Protein AF-A0A925Z768-F1 (afdb_monomer_lite)

Structure (mmCIF, N/CA/C/O ba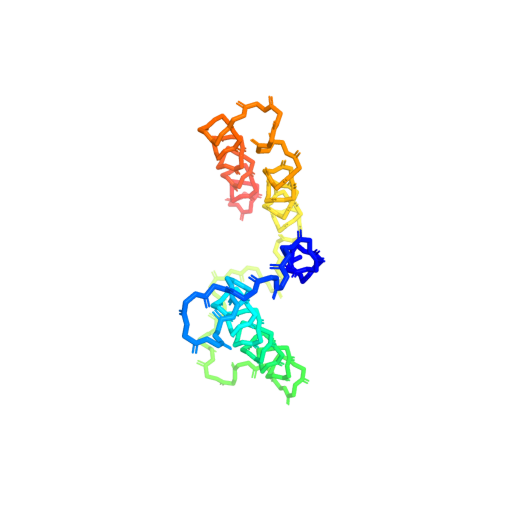ckbone):
data_AF-A0A925Z768-F1
#
_entry.id   AF-A0A925Z768-F1
#
loop_
_atom_site.group_PDB
_atom_site.id
_atom_site.type_symbol
_atom_site.label_atom_id
_atom_site.label_alt_id
_atom_site.label_comp_id
_atom_site.label_asym_id
_atom_site.label_entity_id
_atom_site.label_seq_id
_atom_site.pdbx_PDB_ins_code
_atom_site.Cartn_x
_atom_site.Cartn_y
_atom_site.Cartn_z
_atom_site.occupancy
_atom_site.B_iso_or_equiv
_atom_site.auth_seq_id
_atom_site.auth_comp_id
_atom_site.auth_asym_id
_atom_site.auth_atom_id
_atom_site.pdbx_PDB_model_num
ATOM 1 N N . MET A 1 1 ? 2.980 0.425 -8.654 1.00 48.88 1 MET A N 1
ATOM 2 C CA . MET A 1 1 ? 3.348 -0.981 -8.931 1.00 48.88 1 MET A CA 1
ATOM 3 C C . MET A 1 1 ? 3.537 -1.264 -10.428 1.00 48.88 1 MET A C 1
ATOM 5 O O . MET A 1 1 ? 4.529 -1.889 -10.754 1.00 48.88 1 MET A O 1
ATOM 9 N N . ALA A 1 2 ? 2.693 -0.768 -11.350 1.00 49.81 2 ALA A N 1
ATOM 10 C CA . ALA A 1 2 ? 2.847 -1.038 -12.796 1.00 49.81 2 ALA A CA 1
ATOM 11 C C . ALA A 1 2 ? 3.869 -0.145 -13.548 1.00 49.81 2 ALA A C 1
ATOM 13 O O . ALA A 1 2 ? 4.461 -0.576 -14.529 1.00 49.81 2 ALA A O 1
ATOM 14 N N . VAL A 1 3 ? 4.136 1.078 -13.071 1.00 54.16 3 VAL A N 1
ATOM 15 C CA . VAL A 1 3 ? 5.048 2.042 -13.737 1.00 54.16 3 VAL A CA 1
ATOM 16 C C . VAL A 1 3 ? 6.532 1.635 -13.649 1.00 54.16 3 VAL A C 1
ATOM 18 O O . VAL A 1 3 ? 7.352 2.081 -14.439 1.00 54.16 3 VAL A O 1
ATOM 21 N N . GLY A 1 4 ? 6.909 0.753 -12.717 1.00 54.38 4 GLY A N 1
ATOM 22 C CA . GLY A 1 4 ? 8.292 0.261 -12.622 1.00 54.38 4 GLY A CA 1
ATOM 23 C C . GLY A 1 4 ? 8.677 -0.680 -13.770 1.00 54.38 4 GLY A C 1
ATOM 24 O O . GLY A 1 4 ? 9.824 -0.685 -14.204 1.00 54.38 4 GLY A O 1
ATOM 25 N N . ALA A 1 5 ? 7.707 -1.425 -14.308 1.00 52.28 5 ALA A N 1
ATOM 26 C CA . ALA A 1 5 ? 7.922 -2.355 -15.417 1.00 52.28 5 ALA A CA 1
ATOM 27 C C . ALA A 1 5 ? 8.076 -1.646 -16.775 1.00 52.28 5 ALA A C 1
ATOM 29 O O . ALA A 1 5 ? 8.510 -2.257 -17.743 1.00 52.28 5 ALA A O 1
ATOM 30 N N . THR A 1 6 ? 7.751 -0.352 -16.868 1.00 56.44 6 THR A N 1
ATOM 31 C CA . THR A 1 6 ? 7.963 0.434 -18.094 1.00 56.44 6 THR A CA 1
ATOM 32 C C . THR A 1 6 ? 9.383 1.006 -18.195 1.00 56.44 6 THR A C 1
ATOM 34 O O . THR A 1 6 ? 9.697 1.651 -19.187 1.00 56.44 6 THR A O 1
ATOM 37 N N . GLN A 1 7 ? 10.229 0.821 -17.171 1.00 54.66 7 GLN A N 1
ATOM 38 C CA . GLN A 1 7 ? 11.593 1.376 -17.087 1.00 54.66 7 GLN A CA 1
ATOM 39 C C . GLN A 1 7 ? 12.703 0.347 -17.374 1.00 54.66 7 GLN A C 1
ATOM 41 O O . GLN A 1 7 ? 13.877 0.703 -17.421 1.00 54.66 7 GLN A O 1
ATOM 46 N N . ILE A 1 8 ? 12.366 -0.929 -17.559 1.00 51.34 8 ILE A N 1
ATOM 47 C CA . ILE A 1 8 ? 13.339 -1.977 -17.892 1.00 51.34 8 ILE A CA 1
ATOM 48 C C . ILE A 1 8 ? 13.384 -2.084 -19.424 1.00 51.34 8 ILE A C 1
ATOM 50 O O . ILE A 1 8 ? 12.345 -2.244 -20.065 1.00 51.34 8 ILE A O 1
ATOM 54 N N . SER A 1 9 ? 14.578 -1.981 -20.012 1.00 52.53 9 SER A N 1
ATOM 55 C CA . SER A 1 9 ? 14.773 -2.071 -21.466 1.00 52.53 9 SER A CA 1
ATOM 56 C C . SER A 1 9 ? 14.360 -3.451 -22.000 1.00 52.53 9 SER A C 1
ATOM 58 O O . SER A 1 9 ? 14.696 -4.476 -21.406 1.00 52.53 9 SER A O 1
ATOM 60 N N . SER A 1 10 ? 13.637 -3.483 -23.124 1.00 52.44 10 SER A N 1
ATOM 61 C CA . SER A 1 10 ? 13.234 -4.713 -23.832 1.00 52.44 10 SER A CA 1
ATOM 62 C C . SER A 1 10 ? 14.313 -5.253 -24.779 1.00 52.44 10 SER A C 1
ATOM 64 O O . SER A 1 10 ? 14.011 -6.126 -25.593 1.00 52.44 10 SER A O 1
ATOM 66 N N . ASP A 1 11 ? 15.555 -4.762 -24.690 1.00 51.31 11 ASP A N 1
ATOM 67 C CA . ASP A 1 11 ? 16.663 -5.329 -25.462 1.00 51.31 11 ASP A CA 1
ATOM 68 C C . ASP A 1 11 ? 16.831 -6.811 -25.107 1.00 51.31 11 ASP A C 1
ATOM 70 O O . ASP A 1 11 ? 16.982 -7.194 -23.944 1.00 51.31 11 ASP A O 1
ATOM 74 N N . ALA A 1 12 ? 16.686 -7.647 -26.132 1.00 54.06 12 ALA A N 1
ATOM 75 C CA . ALA A 1 12 ? 16.412 -9.068 -26.023 1.00 54.06 12 ALA A CA 1
ATOM 76 C C . ALA A 1 12 ? 17.466 -9.813 -25.183 1.00 54.06 12 ALA A C 1
ATOM 78 O O . ALA A 1 12 ? 18.591 -10.051 -25.620 1.00 54.06 12 ALA A O 1
ATOM 79 N N . GLY A 1 13 ? 17.070 -10.240 -23.981 1.00 51.22 13 GLY A N 1
ATOM 80 C CA . GLY A 1 13 ? 17.788 -11.240 -23.196 1.00 51.22 13 GLY A CA 1
ATOM 81 C C . GLY A 1 13 ? 17.530 -12.645 -23.750 1.00 51.22 13 GLY A C 1
ATOM 82 O O . GLY A 1 13 ? 16.408 -12.960 -24.145 1.00 51.22 13 GLY A O 1
ATOM 83 N N . TYR A 1 14 ? 18.588 -13.458 -23.810 1.00 50.12 14 TYR A N 1
ATOM 84 C CA . TYR A 1 14 ? 18.646 -14.856 -24.272 1.00 50.12 14 TYR A CA 1
ATOM 85 C C . TYR A 1 14 ? 17.302 -15.621 -24.181 1.00 50.12 14 TYR A C 1
ATOM 87 O O . TYR A 1 14 ? 16.841 -15.946 -23.090 1.00 50.12 14 TYR A O 1
ATOM 95 N N . GLY A 1 15 ? 16.694 -15.936 -25.337 1.00 57.91 15 GLY A N 1
ATOM 96 C CA . GLY A 1 15 ? 15.492 -16.783 -25.446 1.00 57.91 15 GLY A CA 1
ATOM 97 C C . GLY A 1 15 ? 14.209 -16.105 -25.950 1.00 57.91 15 GLY A C 1
ATOM 98 O O . GLY A 1 15 ? 13.177 -16.764 -26.022 1.00 57.91 15 GLY A O 1
ATOM 99 N N . GLY A 1 16 ? 14.241 -14.814 -26.308 1.00 57.59 16 GLY A N 1
ATOM 100 C CA . GLY A 1 16 ? 13.062 -14.085 -26.815 1.00 57.59 16 GLY A CA 1
ATOM 101 C C . GLY A 1 16 ? 12.097 -13.612 -25.720 1.00 57.59 16 GLY A C 1
ATOM 102 O O . GLY A 1 16 ? 11.062 -13.018 -26.016 1.00 57.59 16 GLY A O 1
ATOM 103 N N . VAL A 1 17 ? 12.454 -13.832 -24.454 1.00 59.72 17 VAL A N 1
ATOM 104 C CA . VAL A 1 17 ? 11.706 -13.385 -23.281 1.00 59.72 17 VAL A CA 1
ATOM 105 C C . VAL A 1 17 ? 12.515 -12.282 -22.604 1.00 59.72 17 VAL A C 1
ATOM 107 O O . VAL A 1 17 ? 13.548 -12.538 -21.991 1.00 59.72 17 VAL A O 1
ATOM 110 N N . GLY A 1 18 ? 12.067 -11.034 -22.747 1.00 66.44 18 GLY A N 1
ATOM 111 C CA . GLY A 1 18 ? 12.743 -9.886 -22.144 1.00 66.44 18 GLY A CA 1
ATOM 112 C C . GLY A 1 18 ? 12.761 -9.969 -20.606 1.00 66.44 18 GLY A C 1
ATOM 113 O O . GLY A 1 18 ? 11.823 -10.521 -20.023 1.00 66.44 18 GLY A O 1
ATOM 114 N N . PRO A 1 19 ? 13.754 -9.365 -19.920 1.00 67.38 19 PRO A N 1
ATOM 115 C CA . PRO A 1 19 ? 13.854 -9.330 -18.448 1.00 67.38 19 PRO A CA 1
ATOM 116 C C . PRO A 1 19 ? 12.587 -8.825 -17.726 1.00 67.38 19 PRO A C 1
ATOM 118 O O . PRO A 1 19 ? 12.381 -9.075 -16.541 1.00 67.38 19 PRO A O 1
ATOM 121 N N . ASN A 1 20 ? 11.717 -8.137 -18.464 1.00 66.88 20 ASN A N 1
ATOM 122 C CA . ASN A 1 20 ? 10.405 -7.648 -18.053 1.00 66.88 20 ASN A CA 1
ATOM 123 C C . ASN A 1 20 ? 9.302 -8.691 -17.895 1.00 66.88 20 ASN A C 1
ATOM 125 O O . ASN A 1 20 ? 8.278 -8.384 -17.287 1.00 66.88 20 ASN A O 1
ATOM 129 N N . PHE A 1 21 ? 9.464 -9.885 -18.460 1.00 75.81 21 PHE A N 1
ATOM 130 C CA . PHE A 1 21 ? 8.384 -10.863 -18.545 1.00 75.81 21 PHE A CA 1
ATOM 131 C C . PHE A 1 21 ? 7.886 -11.297 -17.168 1.00 75.81 21 PHE A C 1
ATOM 133 O O . PHE A 1 21 ? 6.696 -11.195 -16.879 1.00 75.81 21 PHE A O 1
ATOM 140 N N . VAL A 1 22 ? 8.803 -11.723 -16.295 1.00 77.56 22 VAL A N 1
ATOM 141 C CA . VAL A 1 22 ? 8.458 -12.188 -14.946 1.00 77.56 22 VAL A CA 1
ATOM 142 C C . VAL A 1 22 ? 7.776 -11.076 -14.128 1.00 77.56 22 VAL A C 1
ATOM 144 O O . VAL A 1 22 ? 6.689 -11.330 -13.607 1.00 77.56 22 VAL A O 1
ATOM 147 N N . PRO A 1 23 ? 8.310 -9.835 -14.061 1.00 78.44 23 PRO A N 1
ATOM 148 C CA . PRO A 1 23 ? 7.613 -8.716 -13.425 1.00 78.44 23 PRO A CA 1
ATOM 149 C C . PRO A 1 23 ? 6.195 -8.470 -13.959 1.00 78.44 23 PRO A C 1
ATOM 151 O O . PRO A 1 23 ? 5.275 -8.262 -13.168 1.00 78.44 23 PRO A O 1
ATOM 154 N N . TRP A 1 24 ? 5.998 -8.511 -15.280 1.00 76.75 24 TRP A N 1
ATOM 155 C CA . TRP A 1 24 ? 4.692 -8.275 -15.899 1.00 76.75 24 TRP A CA 1
ATOM 156 C C . TRP A 1 24 ? 3.681 -9.381 -15.606 1.00 76.75 24 TRP A C 1
ATOM 158 O O . TRP A 1 24 ? 2.533 -9.082 -15.281 1.00 76.75 24 TRP A O 1
ATOM 168 N N . VAL A 1 25 ? 4.100 -10.647 -15.666 1.00 84.44 25 VAL A N 1
ATOM 169 C CA . VAL A 1 25 ? 3.238 -11.790 -15.328 1.00 84.44 25 VAL A CA 1
ATOM 170 C C . VAL A 1 25 ? 2.762 -11.687 -13.881 1.00 84.44 25 VAL A C 1
ATOM 172 O O . VAL A 1 25 ? 1.567 -11.805 -13.617 1.00 84.44 25 VAL A O 1
ATOM 175 N N . VAL A 1 26 ? 3.676 -11.403 -12.949 1.00 85.31 26 VAL A N 1
ATOM 176 C CA . VAL A 1 26 ? 3.334 -11.23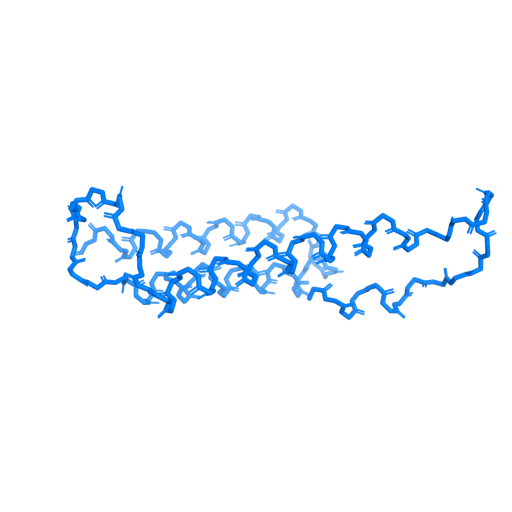2 -11.530 1.00 85.31 26 VAL A CA 1
ATOM 177 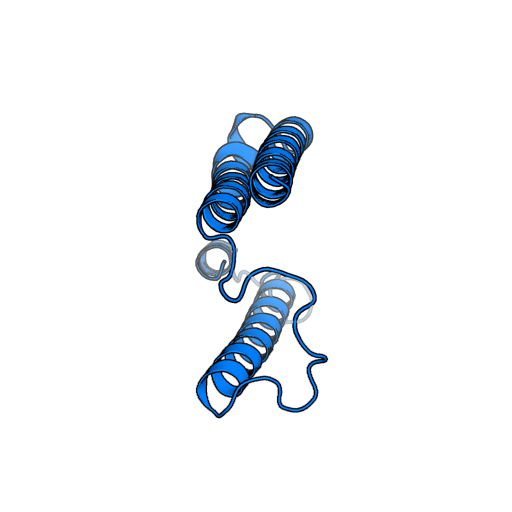C C . VAL A 1 26 ? 2.401 -10.036 -11.333 1.00 85.31 26 VAL A C 1
ATOM 179 O O . VAL A 1 26 ? 1.416 -10.145 -10.605 1.00 85.31 26 VAL A O 1
ATOM 182 N N . ALA A 1 27 ? 2.659 -8.911 -12.006 1.00 79.06 27 ALA A N 1
ATOM 183 C CA . ALA A 1 27 ? 1.805 -7.730 -11.925 1.00 79.06 27 ALA A CA 1
ATOM 184 C C . ALA A 1 27 ? 0.376 -8.006 -12.421 1.00 79.06 27 ALA A C 1
ATOM 186 O O . ALA A 1 27 ? -0.581 -7.604 -11.760 1.00 79.06 27 ALA A O 1
ATOM 187 N N . ILE A 1 28 ? 0.222 -8.719 -13.543 1.00 85.69 28 ILE A N 1
ATOM 188 C CA . ILE A 1 28 ? -1.090 -9.114 -14.077 1.00 85.69 28 ILE A CA 1
ATOM 189 C C . ILE A 1 28 ? -1.789 -10.073 -13.114 1.00 85.69 28 ILE A C 1
ATOM 191 O O . ILE A 1 28 ? -2.947 -9.845 -12.777 1.00 85.69 28 ILE A O 1
ATOM 195 N N . ALA A 1 29 ? -1.098 -11.108 -12.631 1.00 89.19 29 ALA A N 1
ATOM 196 C CA . ALA A 1 29 ? -1.679 -12.089 -11.716 1.00 89.19 29 ALA A CA 1
ATOM 197 C C . ALA A 1 29 ? -2.186 -11.436 -10.418 1.00 89.19 29 ALA A C 1
ATOM 199 O O . ALA A 1 29 ? -3.314 -11.690 -9.994 1.00 89.19 29 ALA A O 1
ATOM 200 N N . LEU A 1 30 ? -1.391 -10.539 -9.823 1.00 88.00 30 LEU A N 1
ATOM 201 C CA . LEU A 1 30 ? -1.801 -9.768 -8.647 1.00 88.00 30 LEU A CA 1
ATOM 202 C C . LEU A 1 30 ? -2.942 -8.794 -8.964 1.00 88.00 30 LEU A C 1
ATOM 204 O O . LEU A 1 30 ? -3.836 -8.629 -8.139 1.00 88.00 30 LEU A O 1
ATOM 208 N N . GLY A 1 31 ? -2.943 -8.181 -10.151 1.00 88.88 31 GLY A N 1
ATOM 209 C CA . GLY A 1 31 ? -4.031 -7.319 -10.613 1.00 88.88 31 GLY A CA 1
ATOM 210 C C . GLY A 1 31 ? -5.359 -8.067 -10.756 1.00 88.88 31 GLY A C 1
ATOM 211 O O . GLY A 1 31 ? -6.385 -7.580 -10.289 1.00 88.88 31 GLY A O 1
ATOM 212 N N . VAL A 1 32 ? -5.336 -9.273 -11.332 1.00 91.31 32 VAL A N 1
ATOM 213 C CA . VAL A 1 32 ? -6.517 -10.142 -11.464 1.00 91.31 32 VAL A CA 1
ATOM 214 C C . VAL A 1 32 ? -7.018 -10.589 -10.092 1.00 91.31 32 VAL A C 1
ATOM 216 O O . VAL A 1 32 ? -8.206 -10.464 -9.810 1.00 91.31 32 VAL A O 1
ATOM 219 N N . CYS A 1 33 ? -6.121 -11.051 -9.217 1.00 90.31 33 CYS A N 1
ATOM 220 C CA . CYS A 1 33 ? -6.477 -11.472 -7.862 1.00 90.31 33 CYS A CA 1
ATOM 221 C C . CYS A 1 33 ? -7.084 -10.315 -7.048 1.00 90.31 33 CYS A C 1
ATOM 223 O O . CYS A 1 33 ? -8.157 -10.456 -6.467 1.00 90.31 33 CYS A O 1
ATOM 225 N N . GLY A 1 34 ? -6.452 -9.137 -7.074 1.00 86.31 34 GLY A N 1
ATOM 226 C CA . GLY A 1 34 ? -6.974 -7.937 -6.419 1.00 86.31 34 GLY A CA 1
ATOM 227 C C . GLY A 1 34 ? -8.323 -7.490 -6.986 1.00 86.31 34 GLY A C 1
ATOM 228 O O . GLY A 1 34 ? -9.218 -7.136 -6.225 1.00 86.31 34 GLY A O 1
ATOM 229 N N . GLY A 1 35 ? -8.501 -7.558 -8.308 1.00 89.62 35 GLY A N 1
ATOM 230 C CA . GLY A 1 35 ? -9.778 -7.270 -8.960 1.00 89.62 35 GLY A CA 1
ATOM 231 C C . GLY A 1 35 ? -10.889 -8.226 -8.525 1.00 89.62 35 GLY A C 1
ATOM 232 O O . GLY A 1 35 ? -11.995 -7.774 -8.241 1.00 89.62 35 GLY A O 1
ATOM 233 N N . PHE A 1 36 ? -10.586 -9.521 -8.402 1.00 87.19 36 PHE A N 1
ATOM 234 C CA . PHE A 1 36 ? -11.535 -10.518 -7.906 1.00 87.19 36 PHE A CA 1
ATOM 235 C C . PHE A 1 36 ? -11.934 -10.253 -6.447 1.00 87.19 36 PHE A C 1
ATOM 237 O O . PHE A 1 36 ? -13.114 -10.310 -6.124 1.00 87.19 36 PHE A O 1
ATOM 244 N N . LEU A 1 37 ? -10.981 -9.872 -5.586 1.00 84.25 37 LEU A N 1
ATOM 245 C CA . LEU A 1 37 ? -11.263 -9.501 -4.193 1.00 84.25 37 LEU A CA 1
ATOM 246 C C . LEU A 1 37 ? -12.163 -8.262 -4.081 1.00 84.25 37 LEU A C 1
ATOM 248 O O . LEU A 1 37 ? -13.072 -8.237 -3.256 1.00 84.25 37 LEU A O 1
ATOM 252 N N . VAL A 1 38 ? -11.929 -7.240 -4.911 1.00 85.38 38 VAL A N 1
ATOM 253 C CA . VAL A 1 38 ? -12.782 -6.039 -4.961 1.00 85.38 38 VAL A CA 1
ATOM 254 C C . VAL A 1 38 ? -14.166 -6.377 -5.503 1.00 85.38 38 VAL A C 1
ATOM 256 O O . VAL A 1 38 ? -15.164 -5.875 -4.995 1.00 85.38 38 VAL A O 1
ATOM 259 N N . TRP A 1 39 ? -14.238 -7.229 -6.527 1.00 85.12 39 TRP A N 1
ATOM 260 C CA . TRP A 1 39 ? -15.511 -7.688 -7.066 1.00 85.12 39 TRP A CA 1
ATOM 261 C C . TRP A 1 39 ? -16.321 -8.408 -5.989 1.00 85.12 39 TRP A C 1
ATOM 263 O O . TRP A 1 39 ? -17.428 -7.965 -5.712 1.00 85.12 39 TRP A O 1
ATOM 273 N N . GLU A 1 40 ? -15.729 -9.390 -5.303 1.00 83.31 40 GLU A N 1
ATOM 274 C CA . GLU A 1 40 ? -16.358 -10.132 -4.202 1.00 83.31 40 GLU A CA 1
ATOM 275 C C . GLU A 1 40 ? -16.812 -9.204 -3.059 1.00 83.31 40 GLU A C 1
ATOM 277 O O . GLU A 1 40 ? -17.916 -9.345 -2.522 1.00 83.31 40 GLU A O 1
ATOM 282 N N . SER A 1 41 ? -15.999 -8.195 -2.714 1.00 79.94 41 SER A N 1
ATOM 283 C CA . SER A 1 41 ? -16.367 -7.223 -1.678 1.00 79.94 41 SER A CA 1
ATOM 284 C C . SER A 1 41 ? -17.566 -6.359 -2.080 1.00 79.94 41 SER A C 1
ATOM 286 O O . SER A 1 41 ? -18.329 -5.948 -1.211 1.00 79.94 41 SER A O 1
ATOM 288 N N . LEU A 1 42 ? -17.726 -6.053 -3.372 1.00 79.38 42 LEU A N 1
ATOM 289 C CA . LEU A 1 42 ? -18.832 -5.248 -3.898 1.00 79.38 42 LEU A CA 1
ATOM 290 C C . LEU A 1 42 ? -20.090 -6.082 -4.183 1.00 79.38 42 LEU A C 1
ATOM 292 O O . LEU A 1 42 ? -21.197 -5.566 -4.052 1.00 79.38 42 LEU A O 1
ATOM 296 N N . SER A 1 43 ? -19.945 -7.348 -4.582 1.00 78.38 43 SER A N 1
ATOM 297 C CA . SER A 1 43 ? -21.057 -8.208 -5.008 1.00 78.38 43 SER A CA 1
ATOM 298 C C . SER A 1 43 ? -21.836 -8.854 -3.862 1.00 78.38 43 SER A C 1
ATOM 300 O O . SER A 1 43 ? -22.888 -9.445 -4.106 1.00 78.38 43 SER A O 1
ATOM 302 N N . GLY A 1 44 ? -21.379 -8.730 -2.618 1.00 66.88 44 GLY A N 1
ATOM 303 C CA . GLY A 1 44 ? -22.155 -9.210 -1.473 1.00 66.88 44 GLY A CA 1
ATOM 304 C C . GLY A 1 44 ? -21.383 -9.397 -0.177 1.00 66.88 44 GLY A C 1
ATOM 305 O O . GLY A 1 44 ? -22.014 -9.716 0.827 1.00 66.88 44 GLY A O 1
ATOM 306 N N . GLY A 1 45 ? -20.062 -9.188 -0.183 1.00 64.94 45 GLY A N 1
ATOM 307 C CA . GLY A 1 45 ? -19.219 -9.448 0.978 1.00 64.94 45 GLY A CA 1
ATOM 308 C C . GLY A 1 45 ? -19.070 -10.948 1.217 1.00 64.94 45 GLY A C 1
ATOM 309 O O . GLY A 1 45 ? -19.922 -11.742 0.830 1.00 64.94 45 GLY A O 1
ATOM 310 N N . PHE A 1 46 ? -17.959 -11.347 1.824 1.00 61.53 46 PHE A N 1
ATOM 311 C CA . PHE A 1 46 ? -17.629 -12.742 2.089 1.00 61.53 46 PHE A CA 1
ATOM 312 C C . PHE A 1 46 ? -18.724 -13.428 2.927 1.00 61.53 46 PHE A C 1
ATOM 314 O O . PHE A 1 46 ? -18.714 -13.385 4.153 1.00 61.53 46 PHE A O 1
ATOM 321 N N . ARG A 1 47 ? -19.686 -14.061 2.253 1.00 58.47 47 ARG A N 1
ATOM 322 C CA . ARG A 1 47 ? -20.910 -14.626 2.851 1.00 58.47 47 ARG A CA 1
ATOM 323 C C . ARG A 1 47 ? -20.663 -15.763 3.847 1.00 58.47 47 ARG A C 1
ATOM 325 O O . ARG A 1 47 ? -21.569 -16.102 4.593 1.00 58.47 47 ARG A O 1
ATOM 332 N N . GLU A 1 48 ? -19.451 -16.310 3.852 1.00 61.84 48 GLU A N 1
ATOM 333 C CA . GLU A 1 48 ? -18.940 -17.335 4.774 1.00 61.84 48 GLU A CA 1
ATOM 334 C C . GLU A 1 48 ? -17.875 -16.756 5.732 1.00 61.84 48 GLU A C 1
ATOM 336 O O . GLU A 1 48 ? -16.984 -17.466 6.192 1.00 61.84 48 GLU A O 1
ATOM 341 N N . MET A 1 49 ? -17.882 -15.442 5.990 1.00 60.16 49 MET A N 1
ATOM 342 C CA . MET A 1 49 ? -17.073 -14.875 7.068 1.00 60.16 49 MET A CA 1
ATOM 343 C C . MET A 1 49 ? -17.799 -15.038 8.395 1.00 60.16 49 MET A C 1
ATOM 345 O O . MET A 1 49 ? -18.931 -14.587 8.554 1.00 60.16 49 MET A O 1
ATOM 349 N N . GLU A 1 50 ? -17.103 -15.662 9.342 1.00 59.88 50 GLU A N 1
ATOM 350 C CA . GLU A 1 50 ? -17.466 -15.667 10.754 1.00 59.88 50 GLU A CA 1
ATOM 351 C C . GLU A 1 50 ? -17.750 -14.236 11.231 1.00 59.88 50 GLU A C 1
ATOM 353 O O . GLU A 1 50 ? -17.124 -13.273 10.768 1.00 59.88 50 GLU A O 1
ATOM 358 N N . GLU A 1 51 ? -18.686 -14.102 12.167 1.00 59.50 51 GLU A N 1
ATOM 359 C CA . GLU A 1 51 ? -19.067 -12.812 12.729 1.00 59.50 51 GLU A CA 1
ATOM 360 C C . GLU A 1 51 ? -17.812 -12.077 13.245 1.00 59.50 51 GLU A C 1
ATOM 362 O O . GLU A 1 51 ? -17.022 -12.669 13.994 1.00 59.50 51 GLU A O 1
ATOM 367 N N . PRO A 1 52 ? -17.565 -10.818 12.825 1.00 62.44 52 PRO A N 1
ATOM 368 C CA . PRO A 1 52 ? -16.350 -10.114 13.200 1.00 62.44 52 PRO A CA 1
ATOM 369 C C . PRO A 1 52 ? -16.246 -10.039 14.725 1.00 62.44 52 PRO A C 1
ATOM 371 O O . PRO A 1 52 ? -17.109 -9.473 15.388 1.00 62.44 52 PRO A O 1
ATOM 374 N N . SER A 1 53 ? -15.162 -10.563 15.295 1.00 61.97 53 SER A N 1
ATOM 375 C CA . SER A 1 53 ? -14.905 -10.531 16.742 1.00 61.97 53 SER A CA 1
ATOM 376 C C . SER A 1 53 ? -14.463 -9.151 17.267 1.00 61.97 53 SER A C 1
ATOM 378 O O . SER A 1 53 ? -13.975 -9.045 18.392 1.00 61.97 53 SER A O 1
ATOM 380 N N . GLY A 1 54 ? -14.620 -8.093 16.463 1.00 63.09 54 GLY A N 1
ATOM 381 C CA . GLY A 1 54 ? -14.194 -6.720 16.746 1.00 63.09 54 GLY A CA 1
ATOM 382 C C . GLY A 1 54 ? -15.239 -5.676 16.339 1.00 63.09 54 GLY A C 1
ATOM 383 O O . GLY A 1 54 ? -16.379 -6.015 16.033 1.00 63.09 54 GLY A O 1
ATOM 384 N N . ASP A 1 55 ? -14.850 -4.397 16.352 1.00 58.81 55 ASP A N 1
ATOM 385 C CA . ASP A 1 55 ? -15.739 -3.270 16.033 1.00 58.81 55 ASP A CA 1
ATOM 386 C C . ASP A 1 55 ? -16.418 -3.414 14.649 1.00 58.81 55 ASP A C 1
ATOM 388 O O . ASP A 1 55 ? -15.796 -3.908 13.702 1.00 58.81 55 ASP A O 1
ATOM 392 N N . PRO A 1 56 ? -17.658 -2.909 14.475 1.00 58.53 56 PRO A N 1
ATOM 393 C CA . PRO A 1 56 ? -18.428 -3.025 13.230 1.00 58.53 56 PRO A CA 1
ATOM 394 C C . PRO A 1 56 ? -17.815 -2.274 12.032 1.00 58.53 56 PRO A C 1
ATOM 396 O O . PRO A 1 56 ? -18.324 -2.361 10.913 1.00 58.53 56 PRO A O 1
ATOM 399 N N . HIS A 1 57 ? -16.715 -1.542 12.237 1.00 60.62 57 HIS A N 1
ATOM 400 C CA . HIS A 1 57 ? -15.990 -0.824 11.197 1.00 60.62 57 HIS A CA 1
ATOM 401 C C . HIS A 1 57 ? -14.485 -1.091 11.270 1.00 60.62 57 HIS A C 1
ATOM 403 O O . HIS A 1 57 ? -13.891 -1.153 12.343 1.00 60.62 57 HIS A O 1
ATOM 409 N N . GLY A 1 58 ? -13.843 -1.174 10.101 1.00 63.12 58 GLY A N 1
ATOM 410 C CA . GLY A 1 58 ? -12.388 -1.255 10.012 1.00 63.12 58 GLY A CA 1
ATOM 411 C C . GLY A 1 58 ? -11.712 -0.015 10.607 1.00 63.12 58 GLY A C 1
ATOM 412 O O . GLY A 1 58 ? -12.155 1.116 10.396 1.00 63.12 58 GLY A O 1
ATOM 413 N N . TYR A 1 59 ? -10.608 -0.215 11.327 1.00 70.94 59 TYR A N 1
ATOM 414 C CA . TYR A 1 59 ? -9.850 0.872 11.944 1.00 70.94 59 TYR A CA 1
ATOM 415 C C . TYR A 1 59 ? -9.046 1.665 10.892 1.00 70.94 59 TYR A C 1
ATOM 417 O O . TYR A 1 59 ? -7.870 1.404 10.616 1.00 70.94 59 TYR A O 1
ATOM 425 N N . TRP A 1 60 ? -9.702 2.663 10.293 1.00 75.75 60 TRP A N 1
ATOM 426 C CA . TRP A 1 60 ? -9.155 3.554 9.261 1.00 75.75 60 TRP A CA 1
ATOM 427 C C . TRP A 1 60 ? -7.822 4.235 9.617 1.00 75.75 6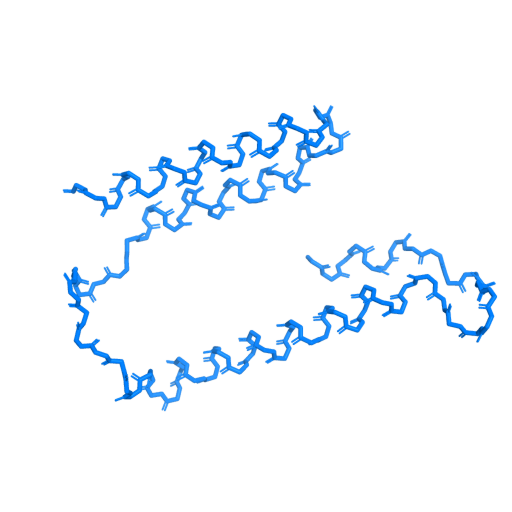0 TRP A C 1
ATOM 429 O O . TRP A 1 60 ? -6.957 4.317 8.740 1.00 75.75 60 TRP A O 1
ATOM 439 N N . PRO A 1 61 ? -7.584 4.699 10.863 1.00 77.06 61 PRO A N 1
ATOM 440 C CA . PRO A 1 61 ? -6.312 5.333 11.208 1.00 77.06 61 PRO A CA 1
ATOM 441 C C . PRO A 1 61 ? -5.129 4.358 11.127 1.00 77.06 61 PRO A C 1
ATOM 443 O O . PRO A 1 61 ? -4.053 4.720 10.652 1.00 77.06 61 PRO A O 1
ATOM 446 N N . GLY A 1 62 ? -5.326 3.103 11.541 1.00 76.50 62 GLY A N 1
ATOM 447 C CA . GLY A 1 62 ? -4.302 2.057 11.470 1.00 76.50 62 GLY A CA 1
ATOM 448 C C . GLY A 1 62 ? -4.029 1.637 10.032 1.00 76.50 62 GLY A C 1
ATOM 449 O O . GLY A 1 62 ? -2.868 1.530 9.639 1.00 76.50 62 GLY A O 1
ATOM 450 N N . PHE A 1 63 ? -5.082 1.523 9.216 1.00 78.69 63 PHE A N 1
ATOM 451 C CA . PHE A 1 63 ? -4.948 1.322 7.772 1.00 78.69 63 PHE A CA 1
ATOM 452 C C . PHE A 1 63 ? -4.128 2.445 7.112 1.00 78.69 63 PHE A C 1
ATOM 454 O O . PHE A 1 63 ? -3.233 2.176 6.304 1.00 78.69 63 PHE A O 1
ATOM 461 N N . GLY A 1 64 ? -4.370 3.699 7.509 1.00 82.81 64 GLY A N 1
ATOM 462 C CA . GLY A 1 64 ? -3.596 4.859 7.067 1.00 82.81 64 GLY A CA 1
ATOM 463 C C . GLY A 1 64 ? -2.109 4.755 7.419 1.00 82.81 64 GLY A C 1
ATOM 464 O O . GLY A 1 64 ? -1.263 4.929 6.543 1.00 82.81 64 GLY A O 1
ATOM 465 N N . TRP A 1 65 ? -1.773 4.408 8.667 1.00 78.50 65 TRP A N 1
ATOM 466 C CA . TRP A 1 65 ? -0.380 4.262 9.118 1.00 78.50 65 TRP A CA 1
ATOM 467 C C . TRP A 1 65 ? 0.379 3.136 8.410 1.00 78.50 65 TRP A C 1
ATOM 469 O O . TRP A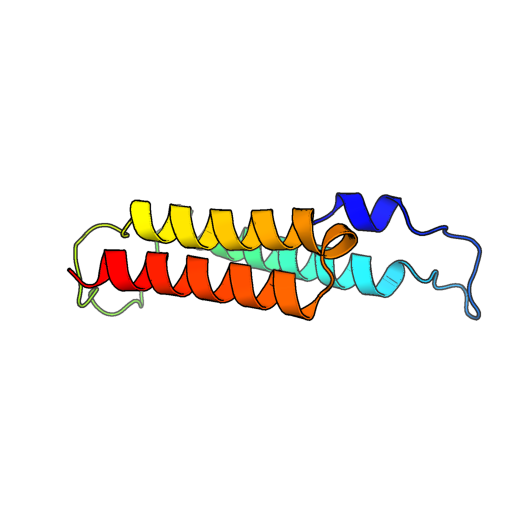 1 65 ? 1.534 3.328 8.021 1.00 78.50 65 TRP A O 1
ATOM 479 N N . VAL A 1 66 ? -0.263 1.984 8.205 1.00 80.50 66 VAL A N 1
ATOM 480 C CA . VAL A 1 66 ? 0.341 0.844 7.495 1.00 80.50 66 VAL A CA 1
ATOM 481 C C . VAL A 1 66 ? 0.593 1.204 6.029 1.00 80.50 66 VAL A C 1
ATOM 483 O O . VAL A 1 66 ? 1.703 1.016 5.524 1.00 80.50 66 VAL A O 1
ATOM 486 N N . THR A 1 67 ? -0.400 1.795 5.358 1.00 84.00 67 THR A N 1
ATOM 487 C CA . THR A 1 67 ? -0.284 2.206 3.950 1.00 84.00 67 THR A CA 1
ATOM 488 C C . THR A 1 67 ? 0.789 3.280 3.773 1.00 84.00 67 THR A C 1
ATOM 490 O O . THR A 1 67 ? 1.621 3.185 2.868 1.00 84.00 67 THR A O 1
ATOM 493 N N . ALA A 1 68 ? 0.832 4.267 4.673 1.00 83.19 68 ALA A N 1
ATOM 494 C CA . ALA A 1 68 ? 1.863 5.298 4.682 1.00 83.19 68 ALA A CA 1
ATOM 495 C C . ALA A 1 68 ? 3.267 4.702 4.863 1.00 83.19 68 ALA A C 1
ATOM 497 O O . ALA A 1 68 ? 4.184 5.091 4.143 1.00 83.19 68 ALA A O 1
ATOM 498 N N . GLY A 1 69 ? 3.437 3.723 5.760 1.00 80.75 69 GLY A N 1
ATOM 499 C CA . GLY A 1 69 ? 4.706 3.016 5.940 1.00 80.75 69 GLY A CA 1
ATOM 500 C C . GLY A 1 69 ? 5.174 2.300 4.674 1.00 80.75 69 GLY A C 1
ATOM 501 O O . GLY A 1 69 ? 6.341 2.416 4.300 1.00 80.75 69 GLY A O 1
ATOM 502 N N . MET A 1 70 ? 4.258 1.635 3.967 1.00 83.06 70 MET A N 1
ATOM 503 C CA . MET A 1 70 ? 4.568 0.910 2.732 1.00 83.06 70 MET A CA 1
ATOM 504 C C . MET A 1 70 ? 4.945 1.851 1.577 1.00 83.06 70 MET A C 1
ATOM 506 O O . MET A 1 70 ? 5.909 1.590 0.852 1.00 83.06 70 MET A O 1
ATOM 510 N N . LEU A 1 71 ? 4.238 2.978 1.431 1.00 85.56 71 LEU A N 1
ATOM 511 C CA . LEU A 1 71 ? 4.561 4.013 0.441 1.00 85.56 71 LEU A CA 1
ATOM 512 C C . LEU A 1 71 ? 5.891 4.706 0.754 1.00 85.56 71 LEU A C 1
ATOM 514 O O . LEU A 1 71 ? 6.702 4.925 -0.146 1.00 85.56 71 LEU A O 1
ATOM 518 N N . LEU A 1 72 ? 6.140 5.008 2.031 1.00 83.06 72 LEU A N 1
ATOM 519 C CA . LEU A 1 72 ? 7.390 5.617 2.469 1.00 83.06 72 LEU A CA 1
ATOM 520 C C . LEU A 1 72 ? 8.572 4.673 2.229 1.00 83.06 72 LEU A C 1
ATOM 522 O O . LEU A 1 72 ? 9.605 5.117 1.740 1.00 83.06 72 LEU A O 1
ATOM 526 N N . ASN A 1 73 ? 8.405 3.374 2.488 1.00 82.38 73 ASN A N 1
ATOM 527 C CA . ASN A 1 73 ? 9.402 2.356 2.163 1.00 82.38 73 ASN A CA 1
ATOM 528 C C . ASN A 1 73 ? 9.736 2.349 0.666 1.00 82.38 73 ASN A C 1
ATOM 530 O O . ASN A 1 73 ? 10.897 2.458 0.283 1.00 82.38 73 ASN A O 1
ATOM 534 N N . ALA A 1 74 ? 8.714 2.315 -0.193 1.00 82.75 74 ALA A N 1
ATOM 535 C CA . ALA A 1 74 ? 8.908 2.359 -1.640 1.00 82.75 74 ALA A CA 1
ATOM 536 C C . ALA A 1 74 ? 9.642 3.633 -2.108 1.00 82.75 74 ALA A C 1
ATOM 538 O O . ALA A 1 74 ? 10.445 3.568 -3.035 1.00 82.75 74 ALA A O 1
ATOM 539 N N . ALA A 1 75 ? 9.405 4.777 -1.459 1.00 79.62 75 ALA A N 1
ATOM 540 C CA . ALA A 1 75 ? 10.059 6.042 -1.791 1.00 79.62 75 ALA A CA 1
ATOM 541 C C . ALA A 1 75 ? 11.499 6.157 -1.252 1.00 79.62 75 ALA A C 1
ATOM 543 O O . ALA A 1 75 ? 12.349 6.781 -1.886 1.00 79.62 75 ALA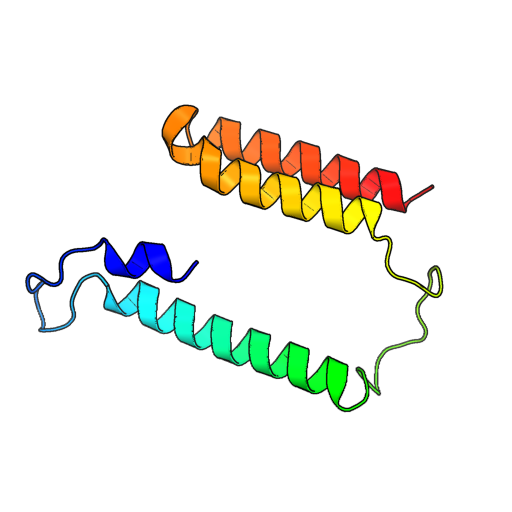 A O 1
ATOM 544 N N . LEU A 1 76 ? 11.780 5.592 -0.073 1.00 79.19 76 LEU A N 1
ATOM 545 C CA . LEU A 1 76 ? 13.062 5.759 0.624 1.00 79.19 76 LEU A CA 1
ATOM 546 C C . LEU A 1 76 ? 14.085 4.666 0.306 1.00 79.19 76 LEU A C 1
ATOM 548 O O . LEU A 1 76 ? 15.275 4.876 0.554 1.00 79.19 76 LEU A O 1
ATOM 552 N N . ILE A 1 77 ? 13.661 3.532 -0.255 1.00 83.31 77 ILE A N 1
ATOM 553 C CA . ILE A 1 77 ? 14.528 2.373 -0.507 1.00 83.31 77 ILE A CA 1
ATOM 554 C C . ILE A 1 77 ? 15.784 2.717 -1.326 1.00 83.31 77 ILE A C 1
ATOM 556 O O . ILE A 1 77 ? 16.862 2.208 -1.028 1.00 83.31 77 ILE A O 1
ATOM 560 N N . THR A 1 78 ? 15.686 3.637 -2.292 1.00 81.38 78 THR A N 1
ATOM 561 C CA . THR A 1 78 ? 16.815 4.080 -3.132 1.00 81.38 78 THR A CA 1
ATOM 562 C C . THR A 1 78 ? 17.725 5.109 -2.455 1.00 81.38 78 THR A C 1
ATOM 564 O O . THR A 1 78 ? 18.831 5.345 -2.934 1.00 81.38 78 THR A O 1
ATOM 567 N N . ARG A 1 79 ? 17.284 5.732 -1.352 1.00 82.25 79 ARG A N 1
ATOM 568 C CA . ARG A 1 79 ? 17.991 6.833 -0.670 1.00 82.25 79 ARG A CA 1
ATOM 569 C C . ARG A 1 79 ? 18.734 6.386 0.583 1.00 82.25 79 ARG A C 1
ATOM 571 O O . ARG A 1 79 ? 19.868 6.798 0.784 1.00 82.25 79 ARG A O 1
ATOM 578 N N . ILE A 1 80 ? 18.097 5.571 1.423 1.00 81.88 80 ILE A N 1
ATOM 579 C CA . ILE A 1 80 ? 18.646 5.151 2.729 1.00 81.88 80 ILE A CA 1
ATOM 580 C C . ILE A 1 80 ? 19.004 3.659 2.788 1.00 81.88 80 ILE A C 1
ATOM 582 O O . ILE A 1 80 ? 19.495 3.181 3.806 1.00 81.88 80 ILE A O 1
ATOM 586 N N . GLY A 1 81 ? 18.776 2.923 1.699 1.00 82.06 81 GLY A N 1
ATOM 587 C CA . GLY A 1 81 ? 19.054 1.494 1.606 1.00 82.06 81 GLY A CA 1
ATOM 588 C C . GLY A 1 81 ? 17.938 0.606 2.164 1.00 82.06 81 GLY A C 1
ATOM 589 O O . GLY A 1 81 ? 17.108 1.019 2.978 1.00 82.06 81 GLY A O 1
ATOM 590 N N . PHE A 1 82 ? 17.938 -0.649 1.708 1.00 82.81 82 PHE A N 1
ATOM 591 C CA . PHE A 1 82 ? 16.880 -1.633 1.959 1.00 82.81 82 PHE A CA 1
ATOM 592 C C . PHE A 1 82 ? 16.585 -1.849 3.450 1.00 82.81 82 PHE A C 1
ATOM 594 O O . PHE A 1 82 ? 15.438 -1.743 3.874 1.00 82.81 82 PHE A O 1
ATOM 601 N N . ILE A 1 83 ? 17.622 -2.090 4.260 1.00 87.00 83 ILE A N 1
ATOM 602 C CA . ILE A 1 83 ? 17.470 -2.464 5.676 1.00 87.00 83 ILE A CA 1
ATOM 603 C C . ILE A 1 83 ? 16.799 -1.342 6.479 1.00 87.00 83 ILE A C 1
ATOM 605 O O . ILE A 1 83 ? 15.847 -1.592 7.224 1.00 87.00 83 ILE A O 1
ATOM 609 N N . LEU A 1 84 ? 17.259 -0.098 6.311 1.00 83.75 84 LEU A N 1
ATOM 610 C CA . LEU A 1 84 ? 16.712 1.049 7.042 1.00 83.75 84 LEU A CA 1
ATOM 611 C C . LEU A 1 84 ? 15.289 1.375 6.586 1.00 83.75 84 LEU A C 1
ATOM 613 O O . LEU A 1 84 ? 14.428 1.668 7.415 1.00 83.75 84 LEU A O 1
ATOM 617 N N . SER A 1 85 ? 15.022 1.261 5.284 1.00 82.50 85 SER A N 1
ATOM 618 C CA . SER A 1 85 ? 13.689 1.468 4.722 1.00 82.50 85 SER A CA 1
ATOM 619 C C . SER A 1 85 ? 12.676 0.452 5.269 1.00 82.50 85 SER A C 1
ATOM 621 O O . SER A 1 85 ? 11.643 0.847 5.816 1.00 82.50 85 SER A O 1
ATOM 623 N N . CYS A 1 86 ? 13.016 -0.843 5.251 1.00 84.44 86 CYS A N 1
ATOM 624 C CA . CYS A 1 86 ? 12.149 -1.900 5.774 1.00 84.44 86 CYS A CA 1
ATOM 625 C C . CYS A 1 86 ? 11.924 -1.776 7.283 1.00 84.44 86 CYS A C 1
ATOM 627 O O . CYS A 1 86 ? 10.803 -1.975 7.753 1.00 84.44 86 CYS A O 1
ATOM 629 N N . THR A 1 87 ? 12.958 -1.398 8.040 1.00 87.00 87 THR A N 1
ATOM 630 C CA . THR A 1 87 ? 12.828 -1.147 9.483 1.00 87.00 87 THR A CA 1
ATOM 631 C C . THR A 1 87 ? 11.826 -0.023 9.753 1.00 87.00 87 THR A C 1
ATOM 633 O O . THR A 1 87 ? 10.951 -0.165 10.607 1.00 87.00 87 THR A O 1
ATOM 636 N N . LEU A 1 88 ? 11.893 1.073 8.991 1.00 82.38 88 LEU A N 1
ATOM 637 C CA . LEU A 1 88 ? 10.954 2.188 9.118 1.00 82.38 88 LEU A CA 1
ATOM 638 C C . LEU A 1 88 ? 9.520 1.768 8.758 1.00 82.38 88 LEU A C 1
ATOM 640 O O . LEU A 1 88 ? 8.585 2.088 9.491 1.00 82.38 88 LEU A O 1
ATOM 644 N N . CYS A 1 89 ? 9.354 1.004 7.673 1.00 82.75 89 CYS A N 1
ATOM 645 C CA . CYS A 1 89 ? 8.070 0.422 7.277 1.00 82.75 89 CYS A CA 1
ATOM 646 C C . CYS A 1 89 ? 7.456 -0.413 8.404 1.00 82.75 89 CYS A C 1
ATOM 648 O O . CYS A 1 89 ? 6.281 -0.254 8.731 1.00 82.75 89 CYS A O 1
ATOM 650 N N . PHE A 1 90 ? 8.264 -1.287 9.008 1.00 84.69 90 PHE A N 1
ATOM 651 C CA . PHE A 1 90 ? 7.838 -2.174 10.082 1.00 84.69 90 PHE A CA 1
ATOM 652 C C . PHE A 1 90 ? 7.398 -1.388 11.319 1.00 84.69 90 PHE A C 1
ATOM 654 O O . PHE A 1 90 ? 6.322 -1.640 11.856 1.00 84.69 90 PHE A O 1
ATOM 661 N N . VAL A 1 91 ? 8.177 -0.386 11.742 1.00 86.69 91 VAL A N 1
ATOM 662 C CA . VAL A 1 91 ? 7.825 0.463 12.891 1.00 86.69 91 VAL A CA 1
ATOM 663 C C . VAL A 1 91 ? 6.504 1.196 12.651 1.00 86.69 91 VAL A C 1
ATOM 665 O O . VAL A 1 91 ? 5.651 1.228 13.539 1.00 86.69 91 VAL A O 1
ATOM 668 N N . LEU A 1 92 ? 6.301 1.756 11.456 1.00 82.50 92 LEU A N 1
ATOM 669 C CA . LEU A 1 92 ? 5.058 2.443 11.098 1.00 82.50 92 LEU A CA 1
ATOM 670 C C . LEU A 1 92 ? 3.861 1.484 11.052 1.00 82.50 92 LEU A C 1
ATOM 672 O O . LEU A 1 92 ? 2.795 1.825 11.563 1.00 82.50 92 LEU A O 1
ATOM 676 N N . ALA A 1 93 ? 4.052 0.269 10.535 1.00 83.06 93 ALA A N 1
ATOM 677 C CA . ALA A 1 93 ? 3.019 -0.759 10.532 1.00 83.06 93 ALA A CA 1
ATOM 678 C C . ALA A 1 93 ? 2.631 -1.176 11.960 1.00 83.06 93 ALA A C 1
ATOM 680 O O . ALA A 1 93 ? 1.453 -1.172 12.303 1.00 83.06 93 ALA A O 1
ATOM 681 N N . VAL A 1 94 ? 3.612 -1.444 12.830 1.00 84.19 94 VAL A N 1
ATOM 682 C CA . VAL A 1 94 ? 3.373 -1.779 14.246 1.00 84.19 94 VAL A CA 1
ATOM 683 C C . VAL A 1 94 ? 2.669 -0.641 14.980 1.00 84.19 94 VAL A C 1
ATOM 685 O O . VAL A 1 94 ? 1.796 -0.902 15.805 1.00 84.19 94 VAL A O 1
ATOM 688 N N . ARG A 1 95 ? 2.994 0.623 14.683 1.00 83.31 95 ARG A N 1
ATOM 689 C CA . ARG A 1 95 ? 2.253 1.766 15.235 1.00 83.31 95 ARG A CA 1
ATOM 690 C C . ARG A 1 95 ? 0.800 1.791 14.768 1.00 83.31 95 ARG A C 1
ATOM 692 O O . ARG A 1 95 ? -0.069 2.047 15.594 1.00 83.31 95 ARG A O 1
ATOM 699 N N . GLY A 1 96 ? 0.543 1.497 13.495 1.00 79.62 96 GLY A N 1
ATOM 700 C CA . GLY A 1 96 ? -0.814 1.374 12.962 1.00 79.62 96 GLY A CA 1
ATOM 701 C C . GLY A 1 96 ? -1.618 0.268 13.649 1.00 79.62 96 GLY A C 1
ATOM 702 O O . GLY A 1 96 ? -2.751 0.510 14.052 1.00 79.62 96 GLY A O 1
ATOM 703 N N . TYR A 1 97 ? -1.006 -0.900 13.867 1.00 77.50 97 TYR A N 1
ATOM 704 C CA . TYR A 1 97 ? -1.639 -2.017 14.578 1.00 77.50 97 TYR A CA 1
ATOM 705 C C . TYR A 1 97 ? -1.844 -1.746 16.071 1.00 77.50 97 TYR A C 1
ATOM 707 O O . TYR A 1 97 ? -2.869 -2.112 16.629 1.00 77.50 97 TYR A O 1
ATOM 715 N N . LYS A 1 98 ? -0.900 -1.082 16.746 1.00 75.69 98 LYS A N 1
ATOM 716 C CA . LYS A 1 98 ? -1.088 -0.700 18.155 1.00 75.69 98 LYS A CA 1
ATOM 717 C C . LYS A 1 98 ? -2.176 0.355 18.325 1.00 75.69 98 LYS A C 1
ATOM 719 O O . LYS A 1 98 ? -2.869 0.335 19.331 1.00 75.69 98 LYS A O 1
ATOM 724 N N . ALA A 1 99 ? -2.334 1.253 17.354 1.00 70.62 99 ALA A N 1
ATOM 725 C CA . ALA A 1 99 ? -3.413 2.231 17.364 1.00 70.62 99 ALA A CA 1
ATOM 726 C C . ALA A 1 99 ? -4.800 1.572 17.243 1.00 70.62 99 ALA A C 1
ATOM 728 O O . ALA A 1 99 ? -5.756 2.124 17.764 1.00 70.62 99 ALA A O 1
ATOM 729 N N . SER A 1 100 ? -4.906 0.392 16.618 1.00 63.16 100 SER A N 1
ATOM 730 C CA . SER A 1 100 ? -6.173 -0.338 16.470 1.00 63.16 100 SER A CA 1
ATOM 731 C C . SER A 1 100 ? -6.522 -1.271 17.637 1.00 63.16 100 SER A C 1
ATOM 733 O O . SER A 1 100 ? -7.538 -1.950 17.565 1.00 63.16 100 SER A O 1
ATOM 735 N N . GLN A 1 101 ? -5.661 -1.393 18.654 1.00 63.16 101 GLN A N 1
ATOM 736 C CA . GLN A 1 101 ? -5.858 -2.286 19.811 1.00 63.16 101 GLN A CA 1
ATOM 737 C C . GLN A 1 101 ? -6.335 -1.556 21.080 1.00 63.16 101 GLN A C 1
ATOM 739 O O . GLN A 1 101 ? -6.414 -2.183 22.135 1.00 63.16 101 GLN A O 1
ATOM 744 N N . GLY A 1 102 ? -6.602 -0.249 21.001 1.00 53.81 102 GLY A N 1
ATOM 745 C CA . GLY A 1 102 ? -7.116 0.569 22.105 1.00 53.81 102 GLY A CA 1
ATOM 746 C C . GLY A 1 102 ? -8.384 1.292 21.701 1.00 53.81 102 GLY A C 1
ATOM 747 O O . GLY A 1 102 ? -9.189 1.549 22.618 1.00 53.81 102 GLY A O 1
#

Foldseek 3Di:
DPVVLVPADQPDDPPRQRPSNVVVVVVVVVVVVVVVVVCCCVVPHDPPDDDDPDDPDDPVQLVVQLVVLVVQLVVCCVPPHNPVSVVSSVVSNVVSVVVRVD

Radius of gyration: 18.6 Å; chains: 1; bounding box: 41×24×49 Å

pLDDT: mean 73.3, std 12.54, range [48.88, 91.31]

Sequence (102 aa):
MAVGATQISSDAGYGGVGPNFVPWVVAIALGVCGGFLVWESLSGGFREMEEPSGDPHGYWPGFGWVTAGMLLNAALITRIGFILSCTLCFVLAVRGYKASQG

Secondary structure (DSSP, 8-state):
--GGGGSS-----TTT--TTHHHHHHHHHHHHHHHHHHHHHHHT--TTPPPPSS-SS--HHHHHHHHHHHHHHHHHHHHH-HHHHHHHHHHHHHHHHHHTT-